Protein AF-A0A355VAC9-F1 (afdb_monomer_lite)

Structure (mmCIF, N/CA/C/O backbone):
data_AF-A0A355VAC9-F1
#
_entry.id   AF-A0A355VAC9-F1
#
loop_
_atom_site.group_PDB
_atom_site.id
_atom_site.type_symbol
_atom_site.label_atom_id
_atom_site.label_alt_id
_atom_site.label_comp_id
_atom_site.label_asym_id
_atom_site.label_entity_id
_atom_site.label_seq_id
_atom_site.pdbx_PDB_ins_code
_atom_site.Cartn_x
_atom_site.Cartn_y
_atom_site.Cartn_z
_atom_site.occupancy
_atom_site.B_iso_or_equiv
_atom_site.auth_seq_id
_atom_site.auth_comp_id
_atom_site.auth_asym_id
_atom_site.auth_atom_id
_atom_site.pdbx_PDB_model_num
ATOM 1 N N . MET A 1 1 ? -77.856 -26.018 18.417 1.00 42.59 1 MET A N 1
ATOM 2 C CA . MET A 1 1 ? -77.403 -27.386 18.090 1.00 42.59 1 MET A CA 1
ATOM 3 C C . MET A 1 1 ? -76.923 -27.400 16.641 1.00 42.59 1 MET A C 1
ATOM 5 O O . MET A 1 1 ? -77.753 -27.127 15.790 1.00 42.59 1 MET A O 1
ATOM 9 N N . ARG A 1 2 ? -75.643 -27.775 16.414 1.00 45.91 2 ARG A N 1
ATOM 10 C CA . ARG A 1 2 ? -75.023 -28.219 15.131 1.00 45.91 2 ARG A CA 1
ATOM 11 C C . ARG A 1 2 ? -74.773 -27.087 14.107 1.00 45.91 2 ARG A C 1
ATOM 13 O O . ARG A 1 2 ? -75.707 -26.381 13.778 1.00 45.91 2 ARG A O 1
ATOM 20 N N . SER A 1 3 ? -73.596 -26.821 13.539 1.00 44.66 3 SER A N 1
ATO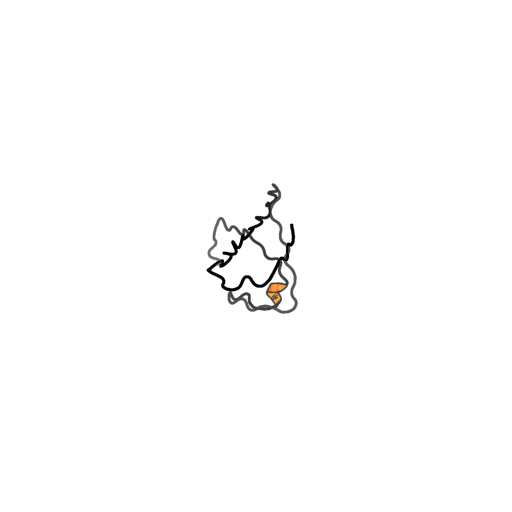M 21 C CA . SER A 1 3 ? -72.269 -27.450 13.544 1.00 44.66 3 SER A CA 1
ATOM 22 C C . SER A 1 3 ? -71.239 -26.426 13.028 1.00 44.66 3 SER A C 1
ATOM 24 O O . SER A 1 3 ? -71.577 -25.573 12.213 1.00 44.66 3 SER A O 1
ATOM 26 N N . ALA A 1 4 ? -69.990 -26.544 13.480 1.00 57.97 4 ALA A N 1
ATOM 27 C CA . ALA A 1 4 ? -68.814 -25.854 12.950 1.00 57.97 4 ALA A CA 1
ATOM 28 C C . ALA A 1 4 ? -68.298 -26.535 11.673 1.00 57.97 4 ALA A C 1
ATOM 30 O O . ALA A 1 4 ? -68.277 -27.760 11.661 1.00 57.97 4 ALA A O 1
ATOM 31 N N . VAL A 1 5 ? -67.807 -25.778 10.680 1.00 53.28 5 VAL A N 1
ATOM 32 C CA . VAL A 1 5 ? -66.705 -26.190 9.782 1.00 53.28 5 VAL A CA 1
ATOM 33 C C . VAL A 1 5 ? -65.975 -24.935 9.287 1.00 53.28 5 VAL A C 1
ATOM 35 O O . VAL A 1 5 ? -66.564 -24.036 8.695 1.00 53.28 5 VAL A O 1
ATOM 38 N N . THR A 1 6 ? -64.682 -24.891 9.575 1.00 51.84 6 THR A N 1
ATOM 39 C CA . THR A 1 6 ? -63.693 -23.899 9.151 1.00 51.84 6 THR A CA 1
ATOM 40 C C . THR A 1 6 ? -63.261 -24.129 7.696 1.00 51.84 6 THR A C 1
ATOM 42 O O . THR A 1 6 ? -63.265 -25.261 7.227 1.00 51.84 6 THR A O 1
ATOM 45 N N . ALA A 1 7 ? -62.742 -23.063 7.076 1.00 53.28 7 ALA A N 1
ATOM 46 C CA . ALA A 1 7 ? -61.800 -23.040 5.950 1.00 53.28 7 ALA A CA 1
ATOM 47 C C . ALA A 1 7 ? -62.364 -23.178 4.525 1.00 53.28 7 ALA A C 1
ATOM 49 O O . ALA A 1 7 ? -62.675 -24.268 4.068 1.00 53.28 7 ALA A O 1
ATOM 50 N N . CYS A 1 8 ? -62.307 -22.081 3.761 1.00 43.34 8 CYS A N 1
ATOM 51 C CA . CYS A 1 8 ? -61.607 -22.088 2.475 1.00 43.34 8 CYS A CA 1
ATOM 52 C C . CYS A 1 8 ? -61.364 -20.649 1.994 1.00 43.34 8 CYS A C 1
ATOM 54 O O . CYS A 1 8 ? -62.299 -19.912 1.706 1.00 43.34 8 CYS A O 1
ATOM 56 N N . TRP A 1 9 ? -60.081 -20.312 1.879 1.00 46.12 9 TRP A N 1
ATOM 57 C CA . TRP A 1 9 ? -59.526 -19.354 0.924 1.00 46.12 9 TRP A CA 1
ATOM 58 C C . TRP A 1 9 ? -59.714 -17.856 1.180 1.00 46.12 9 TRP A C 1
ATOM 60 O O . TRP A 1 9 ? -60.471 -17.143 0.530 1.00 46.12 9 TRP A O 1
ATOM 70 N N . ALA A 1 10 ? -58.839 -17.365 2.058 1.00 51.53 10 ALA A N 1
ATOM 71 C CA . ALA A 1 10 ? -58.248 -16.045 1.929 1.00 51.53 10 ALA A CA 1
ATOM 72 C C . ALA A 1 10 ? -57.508 -15.928 0.580 1.00 51.53 10 ALA A C 1
ATOM 74 O O . ALA A 1 10 ? -56.398 -16.430 0.425 1.00 51.53 10 ALA A O 1
ATOM 75 N N . MET A 1 11 ? -58.115 -15.257 -0.393 1.00 55.25 11 MET A N 1
ATOM 76 C CA . MET A 1 11 ? -57.408 -14.699 -1.541 1.00 55.25 11 MET A CA 1
ATOM 77 C C . MET A 1 11 ? -58.064 -13.381 -1.923 1.00 55.25 11 MET A C 1
ATOM 79 O O . MET A 1 11 ? -59.164 -13.373 -2.461 1.00 55.25 11 MET A O 1
ATOM 83 N N . LEU A 1 12 ? -57.380 -12.279 -1.618 1.00 55.56 12 LEU A N 1
ATOM 84 C CA . LEU A 1 12 ? -57.017 -11.225 -2.573 1.00 55.56 12 LEU A CA 1
ATOM 85 C C . LEU A 1 12 ? -56.313 -10.117 -1.786 1.00 55.56 12 LEU A C 1
ATOM 87 O O . LEU A 1 12 ? -56.923 -9.219 -1.213 1.00 55.56 12 LEU A O 1
ATOM 91 N N . SER A 1 13 ? -54.996 -10.287 -1.711 1.00 60.78 13 SER A N 1
ATOM 92 C CA . SER A 1 13 ? -54.018 -9.426 -1.062 1.00 60.78 13 SER A CA 1
ATOM 93 C C . SER A 1 13 ? -54.183 -7.944 -1.402 1.00 60.78 13 SER A C 1
ATOM 95 O O . SER A 1 13 ? -54.087 -7.582 -2.576 1.00 60.78 13 SER A O 1
ATOM 97 N N . PRO A 1 14 ? -54.241 -7.064 -0.393 1.00 56.47 14 PRO A N 1
ATOM 98 C CA . PRO A 1 14 ? -53.775 -5.702 -0.529 1.00 56.47 14 PRO A CA 1
ATOM 99 C C . PRO A 1 14 ? -52.406 -5.587 0.149 1.00 56.47 14 PRO A C 1
ATOM 101 O O . PRO A 1 14 ? -52.236 -5.945 1.310 1.00 56.47 14 PRO A O 1
ATOM 104 N N . TRP A 1 15 ? -51.423 -5.105 -0.607 1.00 59.69 15 TRP A N 1
ATOM 105 C CA . TRP A 1 15 ? -50.297 -4.316 -0.107 1.00 59.69 15 TRP A CA 1
ATOM 106 C C . TRP A 1 15 ? -49.807 -4.618 1.313 1.00 59.69 15 TRP A C 1
ATOM 108 O O . TRP A 1 15 ? -49.973 -3.821 2.230 1.00 59.69 15 TRP A O 1
ATOM 118 N N . MET A 1 16 ? -49.092 -5.721 1.482 1.00 54.50 16 MET A N 1
ATOM 119 C CA . MET A 1 16 ? -48.100 -5.771 2.549 1.00 54.50 16 MET A CA 1
ATOM 120 C C . MET A 1 16 ? -46.759 -6.107 1.924 1.00 54.50 16 MET A C 1
ATOM 122 O O . MET A 1 16 ? -46.212 -7.197 2.055 1.00 54.50 16 MET A O 1
ATOM 126 N N . PHE A 1 17 ? -46.258 -5.124 1.170 1.00 60.22 17 PHE A N 1
ATOM 127 C CA . PHE A 1 17 ? -44.835 -5.009 0.902 1.00 60.22 17 PHE A CA 1
ATOM 128 C C . PHE A 1 17 ? -44.159 -4.854 2.265 1.00 60.22 17 PHE A C 1
ATOM 130 O O . PHE A 1 17 ? -44.200 -3.793 2.887 1.00 60.22 17 PHE A O 1
ATOM 137 N N . LEU A 1 18 ? -43.614 -5.960 2.760 1.00 64.00 18 LEU A N 1
ATOM 138 C CA . LEU A 1 18 ? -42.778 -5.994 3.944 1.00 64.00 18 LEU A CA 1
ATOM 139 C C . LEU A 1 18 ? -41.520 -5.185 3.601 1.00 64.00 18 LEU A C 1
ATOM 141 O O . LEU A 1 18 ? -40.646 -5.666 2.881 1.00 64.00 18 LEU A O 1
ATOM 145 N N . ALA A 1 19 ? -41.464 -3.926 4.035 1.00 64.81 19 ALA A N 1
ATOM 146 C CA . ALA A 1 19 ? -40.256 -3.124 3.929 1.00 64.81 19 ALA A CA 1
ATOM 147 C C . ALA A 1 19 ? -39.168 -3.813 4.765 1.00 64.81 19 ALA A C 1
ATOM 149 O O . ALA A 1 19 ? -39.184 -3.757 5.993 1.00 64.81 19 ALA A O 1
ATOM 150 N N . GLN A 1 20 ? -38.257 -4.524 4.100 1.00 66.00 20 GLN A N 1
ATOM 151 C CA . GLN A 1 20 ? -37.068 -5.078 4.734 1.00 66.00 20 GLN A CA 1
ATOM 152 C C . GLN A 1 20 ? -36.178 -3.912 5.152 1.00 66.00 20 GLN A C 1
ATOM 154 O O . GLN A 1 20 ? -35.516 -3.282 4.329 1.00 66.00 20 GLN A O 1
ATOM 159 N N . THR A 1 21 ? -36.175 -3.607 6.446 1.00 63.81 21 THR A N 1
ATOM 160 C CA . THR A 1 21 ? -35.172 -2.734 7.043 1.00 63.81 21 THR A CA 1
ATOM 161 C C . THR A 1 21 ? -33.851 -3.494 7.043 1.00 63.81 21 THR A C 1
ATOM 163 O O . THR A 1 21 ? -33.587 -4.299 7.935 1.00 63.81 21 THR A O 1
ATOM 166 N N . ALA A 1 22 ? -33.037 -3.289 6.009 1.00 67.94 22 ALA A N 1
ATOM 167 C CA . ALA A 1 22 ? -31.660 -3.756 5.994 1.00 67.94 22 ALA A CA 1
ATOM 168 C C . ALA A 1 22 ? -30.884 -3.006 7.088 1.00 67.94 22 ALA A C 1
ATOM 170 O O . ALA A 1 22 ? -30.474 -1.861 6.908 1.00 67.94 22 ALA A O 1
ATOM 171 N N . SER A 1 23 ? -30.721 -3.624 8.256 1.00 68.31 23 SER A N 1
ATOM 172 C CA . SER A 1 23 ? -29.828 -3.114 9.292 1.00 68.31 23 SER A CA 1
ATOM 173 C C . SER A 1 23 ? -28.398 -3.505 8.930 1.00 68.31 23 SER A C 1
ATOM 175 O O . SER A 1 23 ? -27.970 -4.626 9.193 1.00 68.31 23 SER A O 1
ATOM 177 N N . ALA A 1 24 ? -27.653 -2.584 8.318 1.00 66.44 24 ALA A N 1
ATOM 178 C CA . ALA A 1 24 ? -26.204 -2.696 8.225 1.00 66.44 24 ALA A CA 1
ATOM 179 C C . ALA A 1 24 ? -25.626 -2.521 9.637 1.00 66.44 24 ALA A C 1
ATOM 181 O O . ALA A 1 24 ? -25.468 -1.402 10.125 1.00 66.44 24 ALA A O 1
ATOM 182 N N . GLN A 1 25 ? -25.368 -3.630 10.329 1.00 68.50 25 GLN A N 1
ATOM 183 C CA . GLN A 1 25 ? -24.593 -3.608 11.564 1.00 68.50 25 GLN A CA 1
ATOM 184 C C . GLN A 1 25 ? -23.137 -3.374 11.165 1.00 68.50 25 GLN A C 1
ATOM 186 O O . GLN A 1 25 ? -22.402 -4.313 10.873 1.00 68.50 25 GLN A O 1
ATOM 191 N N . ASN A 1 26 ? -22.745 -2.103 11.074 1.00 67.25 26 ASN A N 1
ATOM 192 C CA . ASN A 1 26 ? -21.343 -1.738 10.957 1.00 67.25 26 ASN A CA 1
ATOM 193 C C . ASN A 1 26 ? -20.695 -2.065 12.307 1.0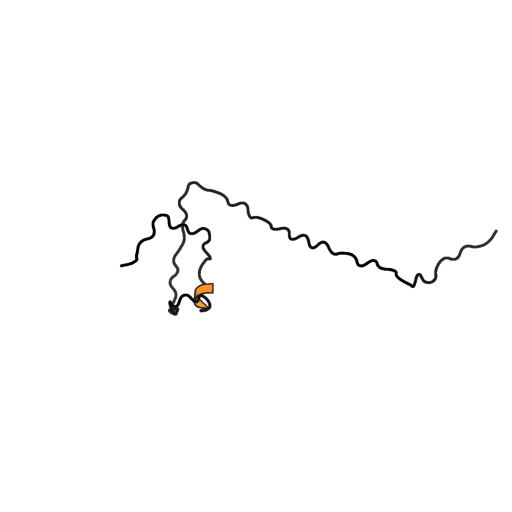0 67.25 26 ASN A C 1
ATOM 195 O O . ASN A 1 26 ? -20.755 -1.275 13.250 1.00 67.25 26 ASN A O 1
ATOM 199 N N . ALA A 1 27 ? -20.201 -3.296 12.436 1.00 65.50 27 ALA A N 1
ATOM 200 C CA . ALA A 1 27 ? -19.386 -3.709 13.560 1.00 65.50 27 ALA A CA 1
ATOM 201 C C . ALA A 1 27 ? -18.070 -2.937 13.454 1.00 65.50 27 ALA A C 1
ATOM 203 O O . ALA A 1 27 ? -17.127 -3.379 12.806 1.00 65.50 27 ALA A O 1
ATOM 204 N N . SER A 1 28 ? -18.032 -1.743 14.046 1.00 65.50 28 SER A N 1
ATOM 205 C CA . SER A 1 28 ? -16.777 -1.032 14.244 1.00 65.50 28 SER A CA 1
ATOM 206 C C . SER A 1 28 ? -15.949 -1.862 15.212 1.00 65.50 28 SER A C 1
ATOM 208 O O . SER A 1 28 ? -16.224 -1.895 16.412 1.00 65.50 28 SER A O 1
ATOM 210 N N . GLU A 1 29 ? -14.969 -2.574 14.666 1.00 70.81 29 GLU A N 1
ATOM 211 C CA . GLU A 1 29 ? -13.949 -3.271 15.433 1.00 70.81 29 GLU A CA 1
ATOM 212 C C . GLU A 1 29 ? -13.324 -2.286 16.427 1.00 70.81 29 GLU A C 1
ATOM 214 O O . GLU A 1 29 ? -12.884 -1.191 16.068 1.00 70.81 29 GLU A O 1
ATOM 219 N N . ALA A 1 30 ? -13.346 -2.650 17.710 1.00 65.44 30 ALA A N 1
ATOM 220 C CA . ALA A 1 30 ? -12.741 -1.847 18.757 1.00 65.44 30 ALA A CA 1
ATOM 221 C C . ALA A 1 30 ? -11.220 -1.865 18.563 1.00 65.44 30 ALA A C 1
ATOM 223 O O . ALA A 1 30 ? -10.556 -2.860 18.852 1.00 65.44 30 ALA A O 1
ATOM 224 N N . VAL A 1 31 ? -10.674 -0.759 18.059 1.00 69.69 31 VAL A N 1
ATOM 225 C CA . VAL A 1 31 ? -9.230 -0.579 17.903 1.00 69.69 31 VAL A CA 1
ATOM 226 C C . VAL A 1 31 ? -8.600 -0.534 19.293 1.00 69.69 31 VAL A C 1
ATOM 228 O O . VAL A 1 31 ? -8.803 0.410 20.057 1.00 69.69 31 VAL A O 1
ATOM 231 N N . VAL A 1 32 ? -7.838 -1.571 19.635 1.00 73.31 32 VAL A N 1
ATOM 232 C CA . VAL A 1 32 ? -7.040 -1.608 20.862 1.00 73.31 32 VAL A CA 1
ATOM 233 C C . VAL A 1 32 ? -5.878 -0.633 20.687 1.00 73.31 32 VAL A C 1
ATOM 235 O O . VAL A 1 32 ? -4.894 -0.934 20.015 1.00 73.31 32 VAL A O 1
ATOM 238 N N . VAL A 1 33 ? -5.998 0.560 21.268 1.00 69.44 33 VAL A N 1
ATOM 239 C CA . VAL A 1 33 ? -4.918 1.552 21.265 1.00 69.44 33 VAL A CA 1
ATOM 240 C C . VAL A 1 33 ? -3.875 1.125 22.294 1.00 69.44 33 VAL A C 1
ATOM 242 O O . VAL A 1 33 ? -4.110 1.185 23.499 1.00 69.44 33 VAL A O 1
ATOM 245 N N . THR A 1 34 ? -2.723 0.667 21.811 1.00 74.25 34 THR A N 1
ATOM 246 C CA . THR A 1 34 ? -1.544 0.388 22.641 1.00 74.25 34 THR A CA 1
ATOM 247 C C . THR A 1 34 ? -0.581 1.573 22.565 1.00 74.25 34 THR A C 1
ATOM 249 O O . THR A 1 34 ? -0.481 2.190 21.509 1.00 74.25 34 THR A O 1
ATOM 252 N N . ASP A 1 35 ? 0.178 1.843 23.629 1.00 79.25 35 ASP A N 1
ATOM 253 C CA . ASP A 1 35 ? 1.245 2.865 23.633 1.00 79.25 35 ASP A CA 1
ATOM 254 C C . ASP A 1 35 ? 2.508 2.431 22.850 1.00 79.25 35 ASP A C 1
ATOM 256 O O . ASP A 1 35 ? 3.474 3.176 22.706 1.00 79.25 35 ASP A O 1
ATOM 260 N N . ALA A 1 36 ? 2.530 1.202 22.322 1.00 84.81 36 ALA A N 1
ATOM 261 C CA . ALA A 1 36 ? 3.627 0.736 21.488 1.00 84.81 36 ALA A CA 1
ATOM 262 C C . ALA A 1 36 ? 3.566 1.375 20.086 1.00 84.81 36 ALA A C 1
ATOM 264 O O . ALA A 1 36 ? 2.478 1.570 19.534 1.00 84.81 36 ALA A O 1
ATOM 265 N N . PRO A 1 37 ? 4.723 1.658 19.459 1.00 84.25 37 PRO A N 1
ATOM 266 C CA . PRO A 1 37 ? 4.749 2.138 18.085 1.00 84.25 37 PRO A CA 1
ATOM 267 C C . PRO A 1 37 ? 4.122 1.106 17.142 1.00 84.25 37 PRO A C 1
ATOM 269 O O . PRO A 1 37 ? 4.334 -0.098 17.302 1.00 84.25 37 PRO A O 1
ATOM 272 N N . LYS A 1 38 ? 3.391 1.582 16.125 1.00 86.12 38 LYS A N 1
ATOM 273 C CA . LYS A 1 38 ? 2.848 0.728 15.059 1.00 86.12 38 LYS A CA 1
ATOM 274 C C . LYS A 1 38 ? 3.993 0.030 14.325 1.00 86.12 38 LYS A C 1
ATOM 276 O O . LYS A 1 38 ? 4.961 0.679 13.930 1.00 86.12 38 LYS A O 1
ATOM 281 N N . GLN A 1 39 ? 3.873 -1.280 14.129 1.00 88.25 39 GLN A N 1
ATOM 282 C CA . GLN A 1 39 ? 4.872 -2.100 13.443 1.00 88.25 39 GLN A CA 1
ATOM 283 C C . GLN A 1 39 ? 4.227 -2.835 12.277 1.00 88.25 39 GLN A C 1
ATOM 285 O O . GLN A 1 39 ? 3.102 -3.310 12.389 1.00 88.25 39 GLN A O 1
ATOM 290 N N . VAL A 1 40 ? 4.960 -2.932 11.171 1.00 89.25 40 VAL A N 1
ATOM 291 C CA . VAL A 1 40 ? 4.536 -3.629 9.953 1.00 89.25 40 VAL A CA 1
ATOM 292 C C . VAL A 1 40 ? 5.723 -4.389 9.373 1.00 89.25 40 VAL A C 1
ATOM 294 O O . VAL A 1 40 ? 6.876 -3.984 9.555 1.00 89.25 40 VAL A O 1
ATOM 297 N N . ARG A 1 41 ? 5.464 -5.496 8.674 1.00 89.88 41 ARG A N 1
ATOM 298 C CA . ARG A 1 41 ? 6.513 -6.338 8.087 1.00 89.88 41 ARG A CA 1
ATOM 299 C C . ARG A 1 41 ? 6.542 -6.199 6.570 1.00 89.88 41 ARG A C 1
ATOM 301 O O . ARG A 1 41 ? 5.579 -6.533 5.893 1.00 89.88 41 ARG A O 1
ATOM 308 N N . ALA A 1 42 ? 7.696 -5.817 6.029 1.00 88.62 42 ALA A N 1
ATOM 309 C CA . ALA A 1 42 ? 7.945 -5.909 4.595 1.00 88.62 42 ALA A CA 1
ATOM 310 C C . ALA A 1 42 ? 8.219 -7.369 4.195 1.00 88.62 42 ALA A C 1
ATOM 312 O O . ALA A 1 42 ? 9.070 -8.041 4.788 1.00 88.62 42 ALA A O 1
ATOM 313 N N . VAL A 1 43 ? 7.503 -7.862 3.184 1.00 86.06 43 VAL A N 1
ATOM 314 C CA . VAL A 1 43 ? 7.680 -9.212 2.633 1.00 86.06 43 VAL A CA 1
ATOM 315 C 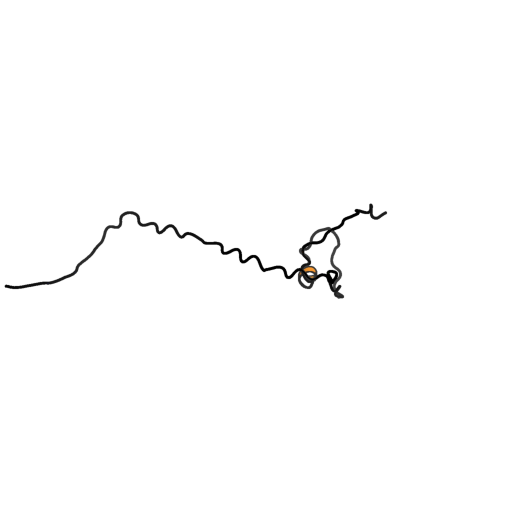C . VAL A 1 43 ? 8.466 -9.165 1.330 1.00 86.06 43 VAL A C 1
ATOM 317 O O . VAL A 1 43 ? 8.319 -8.246 0.529 1.00 86.06 43 VAL A O 1
ATOM 320 N N . ARG A 1 44 ? 9.333 -10.160 1.118 1.00 90.38 44 ARG A N 1
ATOM 321 C CA . ARG A 1 44 ? 10.072 -10.294 -0.138 1.00 90.38 44 ARG A CA 1
ATOM 322 C C . ARG A 1 44 ? 9.201 -11.020 -1.156 1.00 90.38 44 ARG A C 1
ATOM 324 O O . ARG A 1 44 ? 8.746 -12.126 -0.884 1.00 90.38 44 ARG A O 1
ATOM 331 N N . ILE A 1 45 ? 9.045 -10.416 -2.324 1.00 91.00 45 ILE A N 1
ATOM 332 C CA . ILE A 1 45 ? 8.291 -10.956 -3.458 1.00 91.00 45 ILE A CA 1
ATOM 333 C C . ILE A 1 45 ? 9.253 -11.383 -4.572 1.00 91.00 45 ILE A C 1
ATOM 335 O O . ILE A 1 45 ? 10.341 -10.821 -4.714 1.00 91.00 45 ILE A O 1
ATOM 339 N N . SER A 1 46 ? 8.892 -12.427 -5.318 1.00 92.62 46 SER A N 1
ATOM 340 C CA . SER A 1 46 ? 9.719 -12.989 -6.398 1.00 92.62 46 SER A CA 1
ATOM 341 C C . SER A 1 46 ? 9.456 -12.336 -7.753 1.00 92.62 46 SER A C 1
ATOM 343 O O . SER A 1 46 ? 10.371 -12.228 -8.566 1.00 92.62 46 SER A O 1
ATOM 345 N N . VAL A 1 47 ? 8.217 -11.903 -7.985 1.00 92.81 47 VAL A N 1
ATOM 346 C CA . VAL A 1 47 ? 7.792 -11.209 -9.199 1.00 92.81 47 VAL A CA 1
ATOM 347 C C . VAL A 1 47 ? 7.732 -9.712 -8.892 1.00 92.81 47 VAL A C 1
ATOM 349 O O . VAL A 1 47 ? 7.048 -9.329 -7.941 1.00 92.81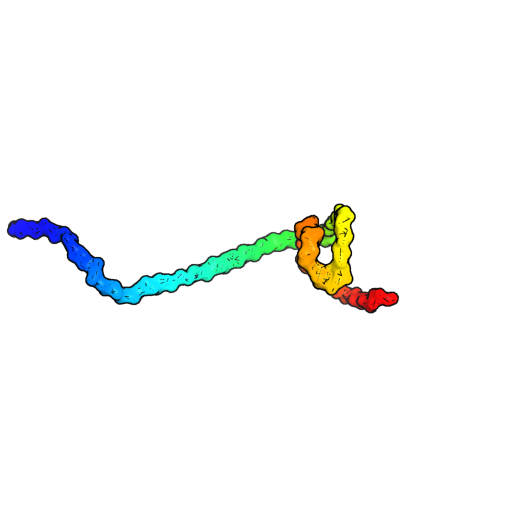 47 VAL A O 1
ATOM 352 N N . PRO A 1 48 ? 8.467 -8.864 -9.628 1.00 93.19 48 PRO A N 1
ATOM 353 C CA . PRO A 1 48 ? 8.438 -7.425 -9.402 1.00 93.19 48 PRO A CA 1
ATOM 354 C C . PRO A 1 48 ? 7.140 -6.804 -9.959 1.00 93.19 48 PRO A C 1
ATOM 356 O O . PRO A 1 48 ? 6.844 -7.040 -11.131 1.00 93.19 48 PRO A O 1
ATOM 359 N N . PRO A 1 49 ? 6.404 -5.987 -9.179 1.00 93.81 49 PRO A N 1
ATOM 360 C CA . PRO A 1 49 ? 5.283 -5.205 -9.689 1.00 93.81 49 PRO A CA 1
ATOM 361 C C . PRO A 1 49 ? 5.753 -3.988 -10.483 1.00 93.81 49 PRO A C 1
ATOM 363 O O . PRO A 1 49 ? 6.861 -3.476 -10.286 1.00 93.81 49 PRO A O 1
ATOM 366 N N . VAL A 1 50 ? 4.865 -3.464 -11.325 1.00 95.19 50 VAL A N 1
ATOM 367 C CA . VAL A 1 50 ? 5.035 -2.143 -11.944 1.00 95.19 50 VAL A CA 1
ATOM 368 C C . VAL A 1 50 ? 4.636 -1.057 -10.938 1.00 95.19 50 VAL A C 1
ATOM 370 O O . VAL A 1 50 ? 3.581 -1.130 -10.317 1.00 95.19 50 VAL A O 1
ATOM 373 N N . ILE A 1 51 ? 5.485 -0.039 -10.762 1.00 93.81 51 ILE A N 1
ATOM 374 C CA . ILE A 1 51 ? 5.225 1.095 -9.859 1.00 93.81 51 ILE A CA 1
ATOM 375 C C . ILE A 1 51 ? 4.646 2.262 -10.668 1.00 93.81 51 ILE A C 1
ATOM 377 O O . ILE A 1 51 ? 5.332 3.240 -10.960 1.00 93.81 51 ILE A O 1
ATOM 381 N N . ASP A 1 52 ? 3.387 2.134 -11.073 1.00 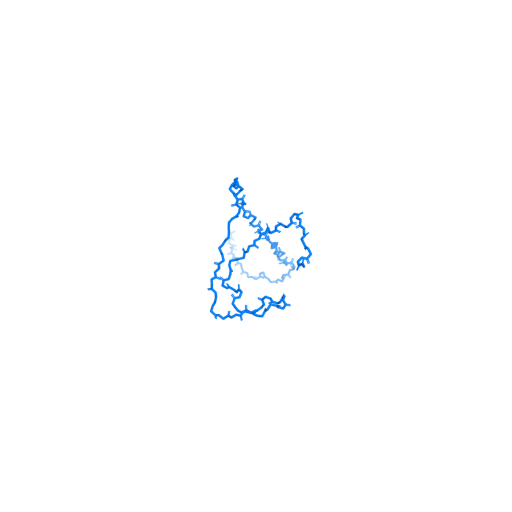95.31 52 ASP A N 1
ATOM 382 C CA . ASP A 1 52 ? 2.637 3.123 -11.865 1.00 95.31 52 ASP A CA 1
ATOM 383 C C . ASP A 1 52 ? 1.465 3.758 -11.086 1.00 95.31 52 ASP A C 1
ATOM 385 O O . ASP A 1 52 ? 0.705 4.559 -11.630 1.00 95.31 52 ASP A O 1
ATOM 389 N N . GLY A 1 53 ? 1.327 3.419 -9.800 1.00 94.00 53 GLY A N 1
ATOM 390 C CA . GLY A 1 53 ? 0.216 3.844 -8.943 1.00 94.00 53 GLY A CA 1
ATOM 391 C C . GLY A 1 53 ? -1.032 2.962 -9.057 1.00 94.00 53 GLY A C 1
ATOM 392 O O . GLY A 1 53 ? -2.002 3.193 -8.335 1.00 94.00 53 GLY A O 1
ATOM 393 N N . ASN A 1 54 ? -1.014 1.942 -9.915 1.00 95.25 54 ASN A N 1
ATOM 394 C CA . ASN A 1 54 ? -2.057 0.936 -10.015 1.00 95.25 54 ASN A CA 1
ATOM 395 C C . ASN A 1 54 ? -1.702 -0.279 -9.137 1.00 95.25 54 ASN A C 1
ATOM 397 O O . ASN A 1 54 ? -0.660 -0.906 -9.301 1.00 95.25 54 ASN A O 1
ATOM 401 N N . LEU A 1 55 ? -2.589 -0.634 -8.206 1.00 93.69 55 LEU A N 1
ATOM 402 C CA . LEU A 1 55 ? -2.386 -1.756 -7.279 1.0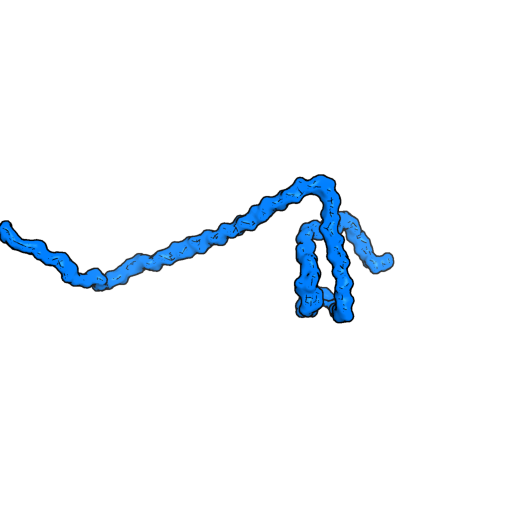0 93.69 55 LEU A CA 1
ATOM 403 C C . LEU A 1 55 ? -3.067 -3.060 -7.729 1.00 93.69 55 LEU A C 1
ATOM 405 O O . LEU A 1 55 ? -3.190 -3.984 -6.936 1.00 93.69 55 LEU A O 1
ATOM 409 N N . ASN A 1 56 ? -3.513 -3.156 -8.985 1.00 94.44 56 ASN A N 1
ATOM 410 C CA . ASN A 1 56 ? -4.199 -4.346 -9.508 1.00 94.44 56 ASN A CA 1
ATOM 411 C C . ASN A 1 56 ? -3.256 -5.505 -9.881 1.00 94.44 56 ASN A C 1
ATOM 413 O O . ASN A 1 56 ? -3.724 -6.554 -10.317 1.00 94.44 56 ASN A O 1
ATOM 417 N N . ASP A 1 57 ? -1.938 -5.327 -9.767 1.00 95.12 57 ASP A N 1
ATOM 418 C CA . ASP A 1 57 ? -0.998 -6.436 -9.943 1.00 95.12 57 ASP A CA 1
ATOM 419 C C . ASP A 1 57 ? -1.231 -7.494 -8.840 1.00 95.12 57 ASP A C 1
ATOM 421 O O . ASP A 1 57 ? -1.198 -7.132 -7.658 1.00 95.12 57 ASP A O 1
ATOM 425 N N . PRO A 1 58 ? -1.439 -8.787 -9.174 1.00 93.38 58 PRO A N 1
ATOM 426 C CA . PRO A 1 58 ? -1.727 -9.838 -8.193 1.00 93.38 58 PRO A CA 1
ATOM 427 C C . PRO A 1 58 ? -0.711 -9.953 -7.054 1.00 93.38 58 PRO A C 1
ATOM 429 O O . PRO A 1 58 ? -1.023 -10.472 -5.983 1.00 93.38 58 PRO A O 1
ATOM 432 N N . VAL A 1 59 ? 0.525 -9.487 -7.252 1.00 93.50 59 VAL A N 1
ATOM 433 C CA . VAL A 1 59 ? 1.537 -9.514 -6.189 1.00 93.50 59 VAL A CA 1
ATOM 434 C C . VAL A 1 59 ? 1.176 -8.622 -4.994 1.00 93.50 59 VAL A C 1
ATOM 436 O O . VAL A 1 59 ? 1.597 -8.917 -3.874 1.00 93.50 59 VAL A O 1
ATOM 439 N N . TRP A 1 60 ? 0.355 -7.586 -5.193 1.00 92.56 60 TRP A N 1
ATOM 440 C CA . TRP A 1 60 ? -0.115 -6.719 -4.111 1.00 92.56 60 TRP A CA 1
ATOM 441 C C . TRP A 1 60 ? -1.076 -7.421 -3.149 1.00 92.56 60 TRP A C 1
ATOM 443 O O . TRP A 1 60 ? -1.095 -7.075 -1.971 1.00 92.56 60 TRP A O 1
ATOM 453 N N . GLU A 1 61 ? -1.799 -8.454 -3.591 1.00 91.25 61 GLU A N 1
ATOM 454 C CA . GLU A 1 61 ? -2.710 -9.231 -2.732 1.00 91.25 61 GLU A CA 1
ATOM 455 C C . GLU A 1 61 ? -1.974 -10.012 -1.630 1.00 91.25 61 GLU A C 1
ATOM 457 O O . GLU A 1 61 ? -2.572 -10.424 -0.640 1.00 91.25 61 GLU A O 1
ATOM 462 N N . GLN A 1 62 ? -0.663 -10.217 -1.783 1.00 90.19 62 GLN A N 1
ATOM 463 C CA . GLN A 1 62 ? 0.174 -10.899 -0.791 1.00 90.19 62 GLN A CA 1
ATOM 464 C C . GLN A 1 62 ? 0.600 -9.972 0.357 1.00 90.19 62 GLN A C 1
ATOM 466 O O . GLN A 1 62 ? 1.150 -10.448 1.355 1.00 90.19 62 GLN A O 1
ATOM 471 N N . ALA A 1 63 ? 0.409 -8.658 0.210 1.00 89.69 63 ALA A N 1
ATOM 472 C CA . ALA A 1 63 ? 0.765 -7.679 1.223 1.00 89.69 63 ALA A CA 1
ATOM 473 C C . ALA A 1 63 ? -0.349 -7.537 2.270 1.00 89.69 63 ALA A C 1
ATOM 475 O O . ALA A 1 63 ? -1.537 -7.549 1.959 1.00 89.69 63 ALA A O 1
ATOM 476 N N . GLU A 1 64 ? 0.046 -7.353 3.528 1.00 90.12 64 GLU A N 1
ATOM 477 C CA . GLU A 1 64 ? -0.886 -6.960 4.582 1.00 90.12 64 GLU A CA 1
ATOM 478 C C . GLU A 1 64 ? -1.371 -5.525 4.336 1.00 90.12 64 GLU A C 1
ATOM 480 O O . GLU A 1 64 ? -0.569 -4.618 4.092 1.00 90.12 64 GLU A O 1
ATOM 485 N N . VAL A 1 65 ? -2.688 -5.312 4.405 1.00 90.12 65 VAL A N 1
ATOM 486 C CA . VAL A 1 65 ? -3.279 -3.981 4.239 1.00 90.12 65 VAL A CA 1
ATOM 487 C C . VAL A 1 65 ? -3.020 -3.160 5.495 1.00 90.12 65 VAL A C 1
ATOM 489 O O . VAL A 1 65 ? -3.558 -3.440 6.563 1.00 90.12 65 VAL A O 1
ATOM 492 N N . ILE A 1 66 ? -2.221 -2.106 5.349 1.00 89.69 66 ILE A N 1
ATOM 493 C CA . ILE A 1 66 ? -1.937 -1.162 6.428 1.00 89.69 66 ILE A CA 1
ATOM 494 C C . ILE A 1 66 ? -2.922 -0.004 6.326 1.00 89.69 66 ILE A C 1
ATOM 496 O O . ILE A 1 66 ? -2.978 0.702 5.317 1.00 89.69 66 ILE A O 1
ATOM 500 N N . THR A 1 67 ? -3.676 0.214 7.395 1.00 87.81 67 THR A N 1
ATOM 501 C CA . THR A 1 67 ? -4.563 1.368 7.546 1.00 87.81 67 THR A CA 1
ATOM 502 C C . THR A 1 67 ? -3.921 2.416 8.458 1.00 87.81 67 THR A C 1
ATOM 504 O O . THR A 1 67 ? -2.945 2.147 9.161 1.00 87.81 67 THR A O 1
ATOM 507 N N . ASP A 1 68 ? -4.454 3.640 8.436 1.00 88.00 68 ASP A N 1
ATOM 508 C CA . ASP A 1 68 ? -4.040 4.712 9.352 1.00 88.00 68 ASP A CA 1
ATOM 509 C C . ASP A 1 68 ? -2.566 5.152 9.193 1.00 88.00 68 ASP A C 1
ATOM 511 O O . ASP A 1 68 ? -1.828 5.375 10.164 1.00 88.00 68 ASP A O 1
ATOM 515 N N . PHE A 1 69 ? -2.126 5.249 7.931 1.00 87.56 69 PHE A N 1
ATOM 516 C CA . PHE A 1 69 ? -0.838 5.833 7.564 1.00 87.56 69 PHE A CA 1
ATOM 517 C C . PHE A 1 69 ? -0.888 7.360 7.703 1.00 87.56 69 PHE A C 1
ATOM 519 O O . PHE A 1 69 ? -1.637 8.040 7.000 1.00 87.56 69 PHE A O 1
ATOM 526 N N . HIS A 1 70 ? -0.044 7.904 8.581 1.00 88.06 70 HIS A N 1
ATOM 527 C CA . HIS A 1 70 ? 0.074 9.340 8.812 1.00 88.06 70 HIS A CA 1
ATOM 528 C C . HIS A 1 70 ? 1.477 9.839 8.487 1.00 88.06 70 HIS A C 1
ATOM 530 O O . HIS A 1 70 ? 2.447 9.509 9.168 1.00 88.06 70 HIS A O 1
ATOM 536 N N . GLN A 1 71 ? 1.571 10.716 7.491 1.00 87.25 71 GLN A N 1
ATOM 537 C CA . GLN A 1 71 ? 2.784 11.470 7.198 1.00 87.25 71 GLN A CA 1
ATOM 538 C C . GLN A 1 71 ? 2.655 12.881 7.781 1.00 87.25 71 GLN A C 1
ATOM 540 O O . GLN A 1 71 ? 1.908 13.706 7.262 1.00 87.25 71 GLN A O 1
ATOM 545 N N . THR A 1 72 ? 3.378 13.173 8.864 1.00 89.12 72 THR A N 1
ATOM 546 C CA . THR A 1 72 ? 3.288 14.469 9.570 1.00 89.12 72 THR A CA 1
ATOM 547 C C . THR A 1 72 ? 4.148 15.564 8.945 1.00 89.12 72 THR A C 1
ATOM 549 O O . THR A 1 72 ? 3.851 16.747 9.094 1.00 89.12 72 THR A O 1
ATOM 552 N N . ARG A 1 73 ? 5.205 15.189 8.219 1.00 87.75 73 ARG A N 1
ATOM 553 C CA . ARG A 1 73 ? 6.072 16.121 7.498 1.00 87.75 73 ARG A CA 1
ATOM 554 C C . ARG A 1 73 ? 6.360 15.585 6.098 1.00 87.75 73 ARG A C 1
ATOM 556 O O . ARG A 1 73 ? 7.227 14.725 5.952 1.00 87.75 73 ARG A O 1
ATOM 563 N N . PRO A 1 74 ? 5.648 16.071 5.073 1.00 85.06 74 PRO A N 1
ATOM 564 C CA . PRO A 1 74 ? 5.933 15.696 3.701 1.00 85.06 74 PRO A CA 1
ATOM 565 C C . PRO A 1 74 ? 7.329 16.158 3.284 1.00 85.06 74 PRO A C 1
ATOM 567 O O . PRO A 1 74 ? 7.696 17.312 3.504 1.00 85.06 74 PRO A O 1
ATOM 570 N N . GLY A 1 75 ? 8.099 15.249 2.691 1.00 84.81 75 GLY A N 1
ATOM 571 C CA . GLY A 1 75 ? 9.305 15.577 1.936 1.00 84.81 75 GLY A CA 1
ATOM 572 C C . GLY A 1 75 ? 8.983 15.701 0.448 1.00 84.81 75 GLY A C 1
ATOM 573 O O . GLY A 1 75 ? 7.986 15.158 -0.022 1.00 84.81 75 GLY A O 1
ATOM 574 N N . ASN A 1 76 ? 9.832 16.403 -0.298 1.00 80.12 76 ASN A N 1
ATOM 575 C CA . ASN A 1 76 ? 9.716 16.550 -1.752 1.00 80.12 76 ASN A CA 1
ATOM 576 C C . ASN A 1 76 ? 10.346 15.389 -2.543 1.00 80.12 76 ASN A C 1
ATOM 578 O O . ASN A 1 76 ? 10.235 15.377 -3.762 1.00 80.12 76 ASN A O 1
ATOM 582 N N . GLY A 1 77 ? 10.960 14.407 -1.872 1.00 66.19 77 GLY A N 1
ATOM 583 C CA . GLY A 1 77 ? 11.472 13.193 -2.518 1.00 66.19 77 GLY A CA 1
ATOM 584 C C . GLY A 1 77 ? 12.595 13.434 -3.536 1.00 66.19 77 GLY A C 1
ATOM 585 O O . GLY A 1 77 ? 12.772 12.608 -4.427 1.00 66.19 77 GLY A O 1
ATOM 586 N N . THR A 1 78 ? 13.325 14.548 -3.414 1.00 56.22 78 THR A N 1
ATOM 587 C CA . THR A 1 78 ? 14.420 14.987 -4.302 1.00 56.22 78 THR A CA 1
ATOM 588 C C . THR A 1 78 ? 15.693 15.254 -3.526 1.00 56.22 78 THR A C 1
ATOM 590 O O . THR A 1 78 ? 15.563 15.889 -2.452 1.00 56.22 78 THR A O 1
#

Sequence (78 aa):
MRSAVTACWAMLSPWMFLAQTASAQNASEAVVVTDAPKQVRAVRISVPPVIDGNLNDPVWEQAEVITDFHQTRPGNGT

pLDDT: mean 76.15, std 16.18, range [42.59, 95.31]

Secondary structure (DSSP, 8-state):
----------------------------------SSPP---PPP-SSPPP-SS---SGGGGGS--------SS-----

Foldseek 3Di:
DDDDDDDDDDDDDDDPPPPPPPPPPPPPPDPPDDPDDDDADDDDDDDDDDPPVDCPDVSNVVGDDDPDDDDPDDDPPD

Radius of gyration: 30.12 Å; chains: 1; bounding box: 92×45×36 Å